Protein AF-A0A179UTB7-F1 (afdb_monomer_lite)

Organism: Blastomyces gilchristii (strain SLH14081) (NCBI:txid559298)

Radius of gyration: 20.18 Å; chains: 1; bounding box: 64×36×47 Å

Sequence (119 aa):
MHIAKPFAFLLANLAFANAAGCGDAQACIGTETCITVTRTAPATTTITTCAPTPTCLHVYQGCTSGGGPEFCCSGYCAATKCRPTDPKWPNCQEDMGYCGCDSECCYNNKCVDNFCRKP

Structure (mmCIF, N/CA/C/O backbone):
data_AF-A0A179UTB7-F1
#
_entry.id   AF-A0A179UTB7-F1
#
loop_
_atom_site.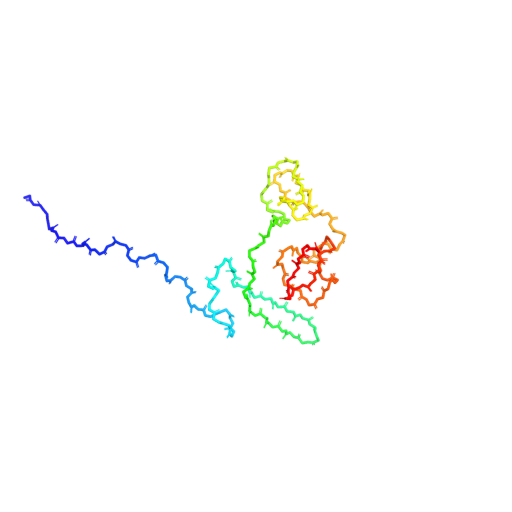group_PDB
_atom_site.id
_atom_site.type_symbol
_atom_site.label_atom_id
_atom_site.label_alt_id
_atom_site.label_comp_id
_atom_site.label_asym_id
_atom_site.label_entity_id
_atom_site.label_seq_id
_atom_site.pdbx_PDB_ins_code
_atom_site.Cartn_x
_atom_site.Cartn_y
_atom_site.Cartn_z
_atom_site.occupancy
_atom_site.B_iso_or_equiv
_atom_site.auth_seq_id
_atom_site.auth_comp_id
_atom_site.auth_asym_id
_atom_site.auth_atom_id
_atom_site.pdbx_PDB_model_num
ATOM 1 N N . MET A 1 1 ? 51.430 -17.593 27.981 1.00 37.62 1 MET A N 1
ATOM 2 C CA . MET A 1 1 ? 50.502 -17.744 26.840 1.00 37.62 1 MET A CA 1
ATOM 3 C C . MET A 1 1 ? 49.238 -18.382 27.391 1.00 37.62 1 MET A C 1
ATOM 5 O O . MET A 1 1 ? 49.301 -19.510 27.844 1.00 37.62 1 MET A O 1
ATOM 9 N N . HIS A 1 2 ? 48.263 -17.563 27.782 1.00 35.38 2 HIS A N 1
ATOM 10 C CA . HIS A 1 2 ? 47.103 -17.185 26.958 1.00 35.38 2 HIS A CA 1
ATOM 11 C C . HIS A 1 2 ? 46.137 -18.365 26.775 1.00 35.38 2 HIS A C 1
ATOM 13 O O . HIS A 1 2 ? 46.560 -19.419 26.339 1.00 35.38 2 HIS A O 1
ATOM 19 N N . ILE A 1 3 ? 44.840 -18.282 27.035 1.00 43.88 3 ILE A N 1
ATOM 20 C CA . ILE A 1 3 ? 43.953 -17.173 27.369 1.00 43.88 3 ILE A CA 1
ATOM 21 C C . ILE A 1 3 ? 42.715 -17.829 27.993 1.00 43.88 3 ILE A C 1
ATOM 23 O O . ILE A 1 3 ? 42.395 -18.987 27.721 1.00 43.88 3 ILE A O 1
ATOM 27 N N . ALA A 1 4 ? 42.072 -17.065 28.867 1.00 41.69 4 ALA A N 1
ATOM 28 C CA . ALA A 1 4 ? 40.835 -17.375 29.544 1.00 41.69 4 ALA A CA 1
ATOM 29 C C . ALA A 1 4 ? 39.789 -18.038 28.635 1.00 41.69 4 ALA A C 1
ATOM 31 O O . ALA A 1 4 ? 39.607 -17.672 27.475 1.00 41.69 4 ALA A O 1
ATOM 32 N N . LYS A 1 5 ? 39.023 -18.941 29.239 1.00 50.56 5 LYS A N 1
ATOM 33 C CA . LYS A 1 5 ? 37.715 -19.363 28.757 1.00 50.56 5 LYS A CA 1
ATOM 34 C C . LYS A 1 5 ? 36.678 -18.476 29.445 1.00 50.56 5 LYS A C 1
ATOM 36 O O . LYS A 1 5 ? 36.354 -18.736 30.602 1.00 50.56 5 LYS A O 1
ATOM 41 N N . PRO A 1 6 ? 36.184 -17.421 28.786 1.00 48.12 6 PRO A N 1
ATOM 42 C CA . PRO A 1 6 ? 34.905 -16.876 29.179 1.00 48.12 6 PRO A CA 1
ATOM 43 C C . PRO A 1 6 ? 33.986 -16.756 27.961 1.00 48.12 6 PRO A C 1
ATOM 45 O O . PRO A 1 6 ? 34.417 -16.775 26.812 1.00 48.12 6 PRO A O 1
ATOM 48 N N . PHE A 1 7 ? 32.701 -16.604 28.251 1.00 48.03 7 PHE A N 1
ATOM 49 C CA . PHE A 1 7 ? 31.679 -16.190 27.295 1.00 48.03 7 PHE A CA 1
ATOM 50 C C . PHE A 1 7 ? 31.221 -17.237 26.277 1.00 48.03 7 PHE A C 1
ATOM 52 O O . PHE A 1 7 ? 31.118 -16.984 25.082 1.00 48.03 7 PHE A O 1
ATOM 59 N N . ALA A 1 8 ? 30.710 -18.353 26.798 1.00 50.84 8 ALA A N 1
ATOM 60 C CA . ALA A 1 8 ? 29.454 -18.883 26.269 1.00 50.84 8 ALA A CA 1
ATOM 61 C C . ALA A 1 8 ? 28.302 -17.931 26.665 1.00 50.84 8 ALA A C 1
ATOM 63 O O . ALA A 1 8 ? 27.521 -18.263 27.543 1.00 50.84 8 ALA A O 1
ATOM 64 N N . PHE A 1 9 ? 28.268 -16.708 26.121 1.00 48.03 9 PHE A N 1
ATOM 65 C CA . PHE A 1 9 ? 27.154 -15.756 26.290 1.00 48.03 9 PHE A CA 1
ATOM 66 C C . PHE A 1 9 ? 27.236 -14.609 25.259 1.00 48.03 9 PHE A C 1
ATOM 68 O O . PHE A 1 9 ? 27.265 -13.430 25.585 1.00 48.03 9 PHE A O 1
ATOM 75 N N . LEU A 1 10 ? 27.323 -14.964 23.982 1.00 47.28 10 LEU A N 1
ATOM 76 C CA . LEU A 1 10 ? 27.080 -14.095 22.825 1.00 47.28 10 LEU A CA 1
ATOM 77 C C . LEU A 1 10 ? 26.432 -15.039 21.802 1.00 47.28 10 LEU A C 1
ATOM 79 O O . LEU A 1 10 ? 27.102 -15.932 21.308 1.00 47.28 10 LEU A O 1
ATOM 83 N N . LEU A 1 11 ? 25.123 -15.052 21.554 1.00 49.62 11 LEU A N 1
ATOM 84 C CA . LEU A 1 11 ? 24.301 -13.963 21.040 1.00 49.62 11 LEU A CA 1
ATOM 85 C C . LEU A 1 11 ? 22.811 -14.261 21.313 1.00 49.62 11 LEU A C 1
ATOM 87 O O . LEU A 1 11 ? 22.078 -14.676 20.422 1.00 49.62 11 LEU A O 1
ATOM 91 N N . ALA A 1 12 ? 22.328 -13.995 22.527 1.00 46.31 12 ALA A N 1
ATOM 92 C CA . ALA A 1 12 ? 20.888 -13.897 22.806 1.00 46.31 12 ALA A CA 1
ATOM 93 C C . ALA A 1 12 ? 20.324 -12.512 22.410 1.00 46.31 12 ALA A C 1
ATOM 95 O O . ALA A 1 12 ? 19.494 -11.946 23.108 1.00 46.31 12 ALA A O 1
ATOM 96 N N . ASN A 1 13 ? 20.809 -11.945 21.299 1.00 40.84 13 ASN A N 1
ATOM 97 C CA . ASN A 1 13 ? 20.336 -10.673 20.738 1.00 40.84 13 ASN A CA 1
ATOM 98 C C . ASN A 1 13 ? 19.529 -10.897 19.449 1.00 40.84 13 ASN A C 1
ATOM 100 O O . ASN A 1 13 ? 19.548 -10.067 18.545 1.00 40.84 13 ASN A O 1
ATOM 104 N N . LEU A 1 14 ? 18.832 -12.031 19.343 1.00 44.03 14 LEU A N 1
ATOM 105 C CA . LEU A 1 14 ? 17.753 -12.181 18.377 1.00 44.03 14 LEU A CA 1
ATOM 106 C C . LEU A 1 14 ? 16.421 -11.963 19.102 1.00 44.03 14 LEU A C 1
ATOM 108 O O . LEU A 1 14 ? 16.066 -12.733 19.988 1.00 44.03 14 LEU A O 1
ATOM 112 N N . ALA A 1 15 ? 15.701 -10.931 18.657 1.00 45.69 15 ALA A N 1
ATOM 113 C CA . ALA A 1 15 ? 14.263 -10.724 18.846 1.00 45.69 15 ALA A CA 1
ATOM 114 C C . ALA A 1 15 ? 13.749 -10.094 20.159 1.00 45.69 15 ALA A C 1
ATOM 116 O O . ALA A 1 15 ? 12.701 -10.488 20.658 1.00 45.69 15 ALA A O 1
ATOM 117 N N . PHE A 1 16 ? 14.377 -9.018 20.644 1.00 41.81 16 PHE A N 1
ATOM 118 C CA . PHE A 1 16 ? 13.677 -8.052 21.514 1.00 41.81 16 PHE A CA 1
ATOM 119 C C . PHE A 1 16 ? 13.767 -6.625 20.975 1.00 41.81 16 PHE A C 1
ATOM 121 O O . PHE A 1 16 ? 13.984 -5.672 21.716 1.00 41.81 16 PHE A O 1
ATOM 128 N N . ALA A 1 17 ? 13.607 -6.464 19.664 1.00 43.50 17 ALA A N 1
ATOM 129 C CA . ALA A 1 17 ? 13.185 -5.184 19.128 1.00 43.50 17 ALA A CA 1
ATOM 130 C C . ALA A 1 17 ? 11.668 -5.268 18.942 1.00 43.50 17 ALA A C 1
ATOM 132 O O . ALA A 1 17 ? 11.186 -6.011 18.091 1.00 43.50 17 ALA A O 1
ATOM 133 N N . ASN A 1 18 ? 10.953 -4.469 19.736 1.00 45.47 18 ASN A N 1
ATOM 134 C CA . ASN A 1 18 ? 9.560 -4.063 19.537 1.00 45.47 18 ASN A CA 1
ATOM 135 C C . ASN A 1 18 ? 8.476 -5.012 20.084 1.00 45.47 18 ASN A C 1
ATOM 137 O O . ASN A 1 18 ? 7.574 -5.411 19.365 1.00 45.47 18 ASN A O 1
ATOM 141 N N . ALA A 1 19 ? 8.483 -5.270 21.395 1.00 47.75 19 ALA A N 1
ATOM 142 C CA . ALA A 1 19 ? 7.224 -5.500 22.120 1.00 47.75 19 ALA A CA 1
ATOM 143 C C . ALA A 1 19 ? 6.625 -4.177 22.652 1.00 47.75 19 ALA A C 1
ATOM 145 O O . ALA A 1 19 ? 5.869 -4.174 23.620 1.00 47.75 19 ALA A O 1
ATOM 146 N N . ALA A 1 20 ? 6.989 -3.033 22.059 1.00 57.88 20 ALA A N 1
ATOM 147 C CA . ALA A 1 20 ? 6.208 -1.818 22.236 1.00 57.88 20 ALA A CA 1
ATOM 148 C C . ALA A 1 20 ? 4.887 -2.042 21.491 1.00 57.88 20 ALA A C 1
ATOM 150 O O . ALA A 1 20 ? 4.909 -2.390 20.309 1.00 57.88 20 ALA A O 1
ATOM 151 N N . GLY A 1 21 ? 3.761 -1.931 22.196 1.00 64.88 21 GLY A N 1
ATOM 152 C CA . GLY A 1 21 ? 2.438 -2.060 21.587 1.00 64.88 21 GLY A CA 1
ATOM 153 C C . GLY A 1 21 ? 2.296 -1.150 20.366 1.00 64.88 21 GLY A C 1
ATOM 154 O O . GLY A 1 21 ? 2.912 -0.083 20.300 1.00 64.88 21 GLY A O 1
ATOM 155 N N . CYS A 1 22 ? 1.510 -1.578 19.381 1.00 79.44 22 CYS A N 1
ATOM 156 C CA . CYS A 1 22 ? 1.203 -0.740 18.233 1.00 79.44 22 CYS A CA 1
ATOM 157 C C . CYS A 1 22 ? -0.044 0.095 18.533 1.00 79.44 22 CYS A C 1
ATOM 159 O O . CYS A 1 22 ? -1.169 -0.305 18.237 1.00 79.44 22 CYS A O 1
ATOM 161 N N . GLY A 1 23 ? 0.157 1.244 19.184 1.00 74.56 23 GLY A N 1
ATOM 162 C CA . GLY A 1 23 ? -0.949 2.021 19.744 1.00 74.56 23 GLY A CA 1
ATOM 163 C C . GLY A 1 23 ? -1.554 1.300 20.944 1.00 74.56 23 GLY A C 1
ATOM 164 O O . GLY A 1 23 ? -0.821 0.887 21.840 1.00 74.56 23 GLY A O 1
ATOM 165 N N . ASP A 1 24 ? -2.875 1.121 20.934 1.00 70.06 24 ASP A N 1
ATOM 166 C CA . ASP A 1 24 ? -3.602 0.351 21.954 1.00 70.06 24 ASP A CA 1
ATOM 167 C C . ASP A 1 24 ? -3.522 -1.172 21.732 1.00 70.06 24 ASP A C 1
ATOM 169 O O . ASP A 1 24 ? -3.960 -1.954 22.578 1.00 70.06 24 ASP A O 1
ATOM 173 N N . ALA A 1 25 ? -2.978 -1.617 20.594 1.00 66.94 25 ALA A N 1
ATOM 174 C CA . ALA A 1 25 ? -2.829 -3.031 20.279 1.00 66.94 25 ALA A CA 1
ATOM 175 C C . ALA A 1 25 ? -1.530 -3.618 20.851 1.00 66.94 25 ALA A C 1
ATOM 177 O O . ALA A 1 25 ? -0.539 -2.921 21.094 1.00 66.94 25 ALA A O 1
ATOM 178 N N . GLN A 1 26 ? -1.510 -4.947 20.999 1.00 70.75 26 GLN A N 1
ATOM 179 C CA . GLN A 1 26 ? -0.262 -5.687 21.194 1.00 70.75 26 GLN A CA 1
ATOM 180 C C . GLN A 1 26 ? 0.709 -5.384 20.040 1.00 70.75 26 GLN A C 1
ATOM 182 O O . GLN A 1 26 ? 0.308 -4.925 18.969 1.00 70.75 26 GLN A O 1
ATOM 187 N N . ALA A 1 27 ? 2.005 -5.602 20.265 1.00 78.75 27 ALA A N 1
ATOM 188 C CA . ALA A 1 27 ? 2.996 -5.448 19.207 1.00 78.75 27 ALA A CA 1
ATOM 189 C C . ALA A 1 27 ? 2.611 -6.282 17.974 1.00 78.75 27 ALA A C 1
ATOM 191 O O . ALA A 1 27 ? 2.004 -7.343 18.116 1.00 78.75 27 ALA A O 1
ATOM 192 N N . CYS A 1 28 ? 2.961 -5.812 16.777 1.00 83.00 28 CYS A N 1
ATOM 193 C CA . CYS A 1 28 ? 2.693 -6.549 15.546 1.00 83.00 28 CYS A CA 1
ATOM 194 C C . CYS A 1 28 ? 3.496 -7.861 15.568 1.00 83.00 28 CYS A C 1
ATOM 196 O O . CYS A 1 28 ? 4.717 -7.848 15.426 1.00 83.00 28 CYS A O 1
ATOM 198 N N . ILE A 1 29 ? 2.817 -8.978 15.844 1.00 80.38 29 ILE A N 1
ATOM 199 C CA . ILE A 1 29 ? 3.433 -10.295 16.090 1.00 80.38 29 ILE A CA 1
ATOM 200 C C . ILE A 1 29 ? 3.674 -11.103 14.805 1.00 80.38 29 ILE A C 1
ATOM 202 O O . ILE A 1 29 ? 4.293 -12.166 14.864 1.00 80.38 29 ILE A O 1
ATOM 206 N N . GLY A 1 30 ? 3.169 -10.627 13.663 1.00 80.69 30 GLY A N 1
ATOM 207 C CA . GLY A 1 30 ? 3.295 -11.269 12.357 1.00 80.69 30 GLY A CA 1
ATOM 208 C C . GLY A 1 30 ? 4.284 -10.572 11.420 1.00 80.69 30 GLY A C 1
ATOM 209 O O . GLY A 1 30 ? 5.313 -10.044 11.831 1.00 80.69 30 GLY A O 1
ATOM 210 N N . THR A 1 31 ? 3.959 -10.575 10.126 1.00 80.62 31 THR A N 1
ATOM 211 C CA . THR A 1 31 ? 4.703 -9.828 9.095 1.00 80.62 31 THR A CA 1
ATOM 212 C C . THR A 1 31 ? 4.250 -8.367 8.991 1.00 80.62 31 THR A C 1
ATOM 214 O O . THR A 1 31 ? 4.718 -7.614 8.134 1.00 80.62 31 THR A O 1
ATOM 217 N N . GLU A 1 32 ? 3.311 -7.958 9.840 1.00 86.06 32 GLU A N 1
ATOM 218 C CA . GLU A 1 32 ? 2.771 -6.608 9.862 1.00 86.06 32 GLU A CA 1
ATOM 219 C C . GLU A 1 32 ? 3.793 -5.618 10.422 1.00 86.06 32 GLU A C 1
ATOM 221 O O . GLU A 1 32 ? 4.648 -5.944 11.244 1.00 86.06 32 GLU A O 1
ATOM 226 N N . THR A 1 33 ? 3.679 -4.369 9.993 1.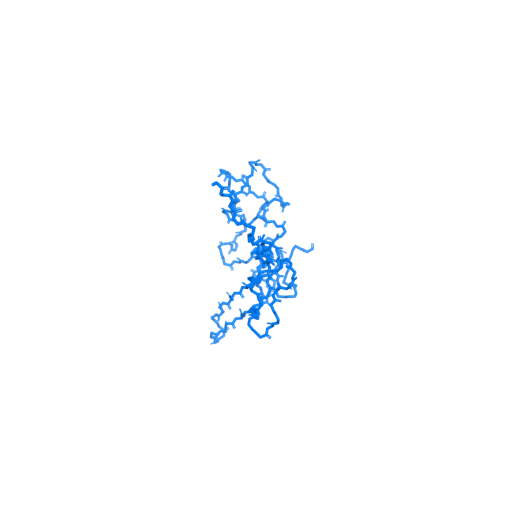00 85.44 33 THR A N 1
ATOM 227 C CA . THR A 1 33 ? 4.485 -3.261 10.499 1.00 85.44 33 THR A CA 1
ATOM 228 C C . THR A 1 33 ? 3.580 -2.279 11.220 1.00 85.44 33 THR A C 1
ATOM 230 O O . THR A 1 33 ? 2.496 -1.954 10.737 1.00 85.44 33 THR A O 1
ATOM 233 N N . CYS A 1 34 ? 4.020 -1.784 12.376 1.00 85.31 34 CYS A N 1
ATOM 234 C CA . CYS A 1 34 ? 3.273 -0.752 13.077 1.00 85.31 34 CYS A CA 1
ATOM 235 C C . CYS A 1 34 ? 3.354 0.569 12.309 1.00 85.31 34 CYS A C 1
AT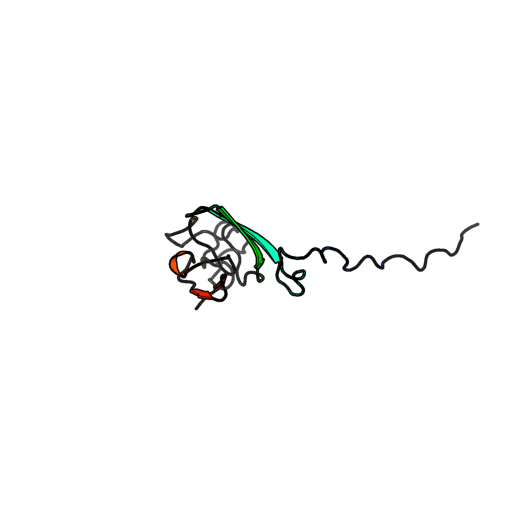OM 237 O O . CYS A 1 34 ? 4.450 1.086 12.079 1.00 85.31 34 CYS A O 1
ATOM 239 N N . ILE A 1 35 ? 2.202 1.114 11.925 1.00 86.69 35 ILE A N 1
ATOM 240 C CA . ILE A 1 35 ? 2.097 2.395 11.230 1.00 86.69 35 ILE A CA 1
ATOM 241 C C . ILE A 1 35 ? 1.270 3.385 12.045 1.00 86.69 35 ILE A C 1
ATOM 243 O O . ILE A 1 35 ? 0.371 3.006 12.797 1.00 86.69 35 ILE A O 1
ATOM 247 N N . THR A 1 36 ? 1.553 4.671 11.853 1.00 87.12 36 THR A N 1
ATOM 248 C CA . THR A 1 36 ? 0.751 5.773 12.387 1.00 87.12 36 THR A CA 1
ATOM 249 C C . THR A 1 36 ? 0.157 6.553 11.227 1.00 87.12 36 THR A C 1
ATOM 251 O O . THR A 1 36 ? 0.880 7.063 10.373 1.00 87.12 36 THR A O 1
ATOM 254 N N . VAL A 1 37 ? -1.167 6.653 11.206 1.00 85.00 37 VAL A N 1
ATOM 255 C CA . VAL A 1 37 ? -1.933 7.367 10.188 1.00 85.00 37 VAL A CA 1
ATOM 256 C C . VAL A 1 37 ? -2.619 8.550 10.846 1.00 85.00 37 VAL A C 1
ATOM 258 O O . VAL A 1 37 ? -3.435 8.383 11.751 1.00 85.00 37 VAL A O 1
ATOM 261 N N . THR A 1 38 ? -2.309 9.752 10.374 1.00 85.25 38 THR A N 1
ATOM 262 C CA . THR A 1 38 ? -2.969 10.979 10.827 1.00 85.25 38 THR A CA 1
ATOM 263 C C . THR A 1 38 ? -4.028 11.376 9.813 1.00 85.25 38 THR A C 1
ATOM 265 O O . THR A 1 38 ? -3.715 11.654 8.655 1.00 85.25 38 THR A O 1
ATOM 268 N N . ARG A 1 39 ? -5.288 11.417 10.244 1.00 80.31 39 ARG A N 1
ATOM 269 C CA . ARG A 1 39 ? -6.416 11.888 9.439 1.00 80.31 39 ARG A CA 1
ATOM 270 C C . ARG A 1 39 ? -6.887 13.235 9.951 1.00 80.31 39 ARG A C 1
ATOM 272 O O . ARG A 1 39 ? -7.039 13.413 11.152 1.00 80.31 39 ARG A O 1
ATOM 279 N N . THR A 1 40 ? -7.171 14.153 9.037 1.00 78.38 40 THR A N 1
ATOM 280 C CA . THR A 1 40 ? -7.572 15.524 9.367 1.00 78.38 40 THR A CA 1
ATOM 281 C C . THR A 1 40 ? -8.950 15.806 8.769 1.00 78.38 40 THR A C 1
ATOM 283 O O . THR A 1 40 ? -9.020 16.450 7.732 1.00 78.38 40 THR A O 1
ATOM 286 N N . ALA A 1 41 ? -10.034 15.268 9.349 1.00 72.06 41 ALA A N 1
ATOM 287 C CA . ALA A 1 41 ? -11.419 15.742 9.140 1.00 72.06 41 ALA A CA 1
ATOM 288 C C . ALA A 1 41 ? -12.448 14.818 9.819 1.00 72.06 41 ALA A C 1
ATOM 290 O O . ALA A 1 41 ? -12.374 13.604 9.623 1.00 72.06 41 ALA A O 1
ATOM 291 N N . PRO A 1 42 ? -13.469 15.356 10.521 1.00 62.88 42 PRO A N 1
ATOM 292 C CA . PRO A 1 42 ? -13.665 16.747 10.968 1.00 62.88 42 PRO A CA 1
ATOM 293 C C . PRO A 1 42 ? -12.824 17.133 12.204 1.00 62.88 42 PRO A C 1
ATOM 295 O O . PRO A 1 42 ? -12.769 18.303 12.568 1.00 62.88 42 PRO A O 1
ATOM 298 N N . ALA A 1 43 ? -12.137 16.172 12.823 1.00 81.06 43 ALA A N 1
ATOM 299 C CA . ALA A 1 43 ? -11.120 16.375 13.852 1.00 81.06 43 ALA A CA 1
ATOM 300 C C . ALA A 1 43 ? -9.845 15.617 13.454 1.00 81.06 43 ALA A C 1
ATOM 302 O O . ALA A 1 43 ? -9.910 14.685 12.648 1.00 81.06 43 ALA A O 1
ATOM 303 N N . THR A 1 44 ? -8.690 16.015 13.996 1.00 82.25 44 THR A N 1
ATOM 304 C CA . THR A 1 44 ? -7.454 15.250 13.802 1.00 82.25 44 THR A CA 1
ATOM 305 C C . THR A 1 44 ? -7.549 13.952 14.590 1.00 82.25 44 THR A C 1
ATOM 307 O O . THR A 1 44 ? -7.635 13.974 15.816 1.00 82.25 44 THR A O 1
ATOM 310 N N . THR A 1 45 ? -7.529 12.823 13.894 1.00 83.38 45 THR A N 1
ATOM 311 C CA . THR A 1 45 ? -7.480 11.496 14.505 1.00 83.38 45 THR A CA 1
ATOM 312 C C . THR A 1 45 ? -6.170 10.837 14.116 1.00 83.38 45 THR A C 1
ATOM 314 O O . THR A 1 45 ? -5.855 10.713 12.933 1.00 83.38 45 THR A O 1
ATOM 317 N N . THR A 1 46 ? -5.410 10.419 15.121 1.00 86.12 46 THR A N 1
ATOM 318 C CA . THR A 1 46 ? -4.196 9.630 14.934 1.00 86.12 46 THR A CA 1
ATOM 319 C C . THR A 1 46 ? -4.538 8.179 15.212 1.00 86.12 46 THR A C 1
ATOM 321 O O . THR A 1 46 ? -4.980 7.846 16.308 1.00 86.12 46 THR A O 1
ATOM 324 N N . ILE A 1 47 ? -4.356 7.328 14.212 1.00 86.06 47 ILE A N 1
ATOM 325 C CA . ILE A 1 47 ? -4.609 5.895 14.300 1.00 86.06 47 ILE A CA 1
ATOM 326 C C . ILE A 1 47 ? -3.258 5.207 14.248 1.00 86.06 47 ILE A C 1
ATOM 328 O O . ILE A 1 47 ? -2.518 5.361 13.279 1.00 86.06 47 ILE A O 1
ATOM 332 N N . THR A 1 48 ? -2.939 4.449 15.287 1.00 88.75 48 THR A N 1
ATOM 333 C CA . THR A 1 48 ? -1.755 3.592 15.305 1.00 88.75 48 THR A CA 1
ATOM 334 C C . THR A 1 48 ? -2.229 2.152 15.190 1.00 88.75 48 THR A C 1
ATOM 336 O O . THR A 1 48 ? -3.054 1.715 15.989 1.00 88.75 48 THR A O 1
ATOM 339 N N . THR A 1 49 ? -1.782 1.440 14.157 1.00 87.44 49 THR A N 1
ATOM 340 C CA . THR A 1 49 ? -2.273 0.090 13.845 1.00 87.44 49 THR A CA 1
ATOM 341 C C . THR A 1 49 ? -1.218 -0.750 13.129 1.00 87.44 49 THR A C 1
ATOM 343 O O . THR A 1 49 ? -0.276 -0.213 12.543 1.00 87.44 49 THR A O 1
ATOM 346 N N . CYS A 1 50 ? -1.369 -2.072 13.176 1.00 87.62 50 CYS A N 1
ATOM 347 C CA . CYS A 1 50 ? -0.517 -3.007 12.453 1.00 87.62 50 CYS A CA 1
ATOM 348 C C . CYS A 1 50 ? -0.995 -3.117 11.006 1.00 87.62 50 CYS A C 1
ATOM 350 O O . CYS A 1 50 ? -2.071 -3.648 10.742 1.00 87.62 50 CYS A O 1
ATOM 352 N N . ALA A 1 51 ? -0.199 -2.604 10.070 1.00 88.06 51 ALA A N 1
ATOM 353 C CA . ALA A 1 51 ? -0.461 -2.747 8.647 1.00 88.06 51 ALA A CA 1
ATOM 354 C C . ALA A 1 51 ? 0.179 -4.027 8.104 1.00 88.06 51 ALA A C 1
ATOM 356 O O . ALA A 1 51 ? 1.365 -4.261 8.367 1.00 88.06 51 ALA A O 1
ATOM 357 N N . PRO A 1 52 ? -0.550 -4.835 7.319 1.00 88.75 52 PRO A N 1
ATOM 358 C CA . PRO A 1 52 ? 0.025 -5.993 6.651 1.00 88.75 52 PRO A CA 1
ATOM 359 C C . PRO A 1 52 ? 1.177 -5.608 5.720 1.00 88.75 52 PRO A C 1
ATOM 361 O O . PRO A 1 52 ? 1.267 -4.479 5.232 1.00 88.75 52 PRO A O 1
ATOM 364 N N . THR A 1 53 ? 2.048 -6.572 5.426 1.00 88.88 53 THR A N 1
ATOM 365 C CA . THR A 1 53 ? 3.061 -6.397 4.380 1.00 88.88 53 THR A CA 1
ATOM 366 C C . THR A 1 53 ? 2.373 -6.185 3.025 1.00 88.88 53 THR A C 1
ATOM 368 O O . THR A 1 53 ? 1.524 -7.005 2.667 1.00 88.88 53 THR A O 1
ATOM 371 N N . PRO A 1 54 ? 2.741 -5.152 2.245 1.00 90.06 54 PRO A N 1
ATOM 372 C CA . PRO A 1 54 ? 2.258 -4.999 0.878 1.00 90.06 54 PRO A CA 1
ATOM 373 C C . PRO A 1 54 ? 2.558 -6.236 0.024 1.00 90.06 54 PRO A C 1
ATOM 375 O O . PRO A 1 54 ? 3.644 -6.812 0.091 1.00 90.06 54 PRO A O 1
ATOM 378 N N . THR A 1 55 ? 1.597 -6.623 -0.806 1.00 90.88 55 THR A N 1
ATOM 379 C CA . THR A 1 55 ? 1.684 -7.735 -1.764 1.00 90.88 55 THR A CA 1
ATOM 380 C C . THR A 1 55 ? 2.366 -7.332 -3.071 1.00 90.88 55 THR A C 1
ATOM 382 O O . THR A 1 55 ? 2.741 -8.192 -3.864 1.00 90.88 55 THR A O 1
ATOM 385 N N . CYS A 1 56 ? 2.542 -6.029 -3.298 1.00 91.19 56 CYS A N 1
ATOM 386 C CA . CYS A 1 56 ? 3.202 -5.453 -4.461 1.00 91.19 56 CYS A CA 1
ATOM 387 C C . CYS A 1 56 ? 4.057 -4.240 -4.075 1.00 91.19 56 CYS A C 1
ATOM 389 O O . CYS A 1 56 ? 3.890 -3.623 -3.023 1.00 91.19 56 CYS A O 1
ATOM 391 N N . LEU A 1 57 ? 4.988 -3.894 -4.958 1.00 93.00 57 LEU A N 1
ATOM 392 C CA . LEU A 1 57 ? 5.866 -2.743 -4.833 1.00 93.00 57 LEU A CA 1
ATOM 393 C C . LEU A 1 57 ? 5.079 -1.453 -5.069 1.00 93.00 57 LEU A C 1
ATOM 395 O O . LEU A 1 57 ? 4.448 -1.265 -6.116 1.00 93.00 57 LEU A O 1
ATOM 399 N N . HIS A 1 58 ? 5.160 -0.548 -4.101 1.00 93.69 58 HIS A N 1
ATOM 400 C CA . HIS A 1 58 ? 4.566 0.785 -4.183 1.00 93.69 58 HIS A CA 1
ATOM 401 C C . HIS A 1 58 ? 5.300 1.671 -5.191 1.00 93.69 58 HIS A C 1
ATOM 403 O O . HIS A 1 58 ? 6.436 1.406 -5.599 1.00 93.69 58 HIS A O 1
ATOM 409 N N . VAL A 1 59 ? 4.666 2.768 -5.583 1.00 94.56 59 VAL A N 1
ATOM 410 C CA . VAL A 1 59 ? 5.251 3.805 -6.429 1.00 94.56 59 VAL A CA 1
ATOM 411 C C . VAL A 1 59 ? 6.615 4.240 -5.874 1.00 94.56 59 VAL A C 1
ATOM 413 O O . VAL A 1 59 ? 6.815 4.431 -4.678 1.00 94.56 59 VAL A O 1
ATOM 416 N N . TYR A 1 60 ? 7.588 4.373 -6.776 1.00 93.94 60 TYR A N 1
ATOM 417 C CA . TYR A 1 60 ? 9.000 4.675 -6.508 1.00 93.94 60 TYR A CA 1
ATOM 418 C C . TYR A 1 60 ? 9.814 3.597 -5.773 1.00 93.94 60 TYR A C 1
ATOM 420 O O . TYR A 1 60 ? 11.027 3.774 -5.581 1.00 93.94 60 TYR A O 1
ATOM 428 N N . GLN A 1 61 ? 9.229 2.443 -5.451 1.00 92.38 61 GLN A N 1
ATOM 429 C CA . GLN A 1 61 ? 10.018 1.277 -5.059 1.00 92.38 61 GLN A CA 1
ATOM 430 C C . GLN A 1 61 ? 10.763 0.683 -6.263 1.00 92.38 61 GLN A C 1
ATOM 432 O O . GLN A 1 61 ? 10.414 0.916 -7.424 1.00 92.38 61 GLN A O 1
ATOM 437 N N . GLY A 1 62 ? 11.874 -0.002 -5.976 1.00 91.56 62 GLY A N 1
ATOM 438 C CA . GLY A 1 62 ? 12.768 -0.553 -6.993 1.00 91.56 62 GLY A CA 1
ATOM 439 C C . GLY A 1 62 ? 12.160 -1.764 -7.694 1.00 91.56 62 GLY A C 1
ATOM 440 O O . GLY A 1 62 ? 11.739 -2.697 -7.026 1.00 91.56 62 GLY A O 1
ATOM 441 N N . CYS A 1 63 ? 12.157 -1.765 -9.024 1.00 89.75 63 CYS A N 1
ATOM 442 C CA . CYS A 1 63 ? 11.650 -2.870 -9.840 1.00 89.75 63 CYS A CA 1
ATOM 443 C C . CYS A 1 63 ? 12.588 -3.169 -11.016 1.00 89.75 63 CYS A C 1
ATOM 445 O O . CYS A 1 63 ? 13.333 -2.299 -11.471 1.00 89.75 63 CYS A O 1
ATOM 447 N N . THR A 1 64 ? 12.529 -4.394 -11.537 1.00 82.12 64 THR A N 1
ATOM 448 C CA . THR A 1 64 ? 13.188 -4.771 -12.797 1.00 82.12 64 THR A CA 1
ATOM 449 C C . THR A 1 64 ? 12.250 -4.437 -13.962 1.00 82.12 64 THR A C 1
ATOM 451 O O . THR A 1 64 ? 11.044 -4.659 -13.866 1.00 82.12 64 THR A O 1
ATOM 454 N N . SER A 1 65 ? 12.780 -3.832 -15.031 1.00 71.75 65 SER A N 1
ATOM 455 C CA . SER A 1 65 ? 12.014 -3.292 -16.172 1.00 71.75 65 SER A CA 1
ATOM 456 C C . SER A 1 65 ? 10.963 -4.261 -16.729 1.00 71.75 65 SER A C 1
ATO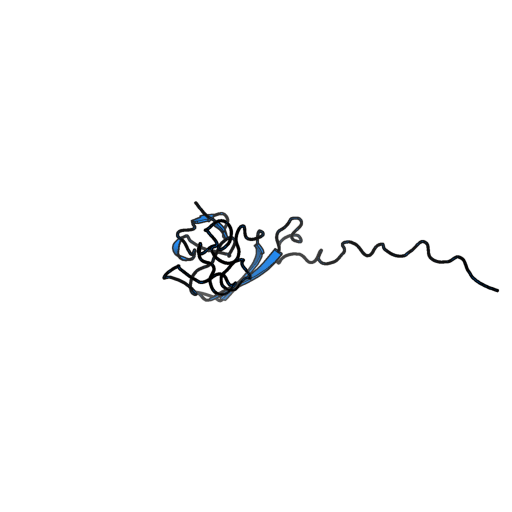M 458 O O . SER A 1 65 ? 11.233 -5.455 -16.823 1.00 71.75 65 SER A O 1
ATOM 460 N N . GLY A 1 66 ? 9.816 -3.738 -17.181 1.00 65.50 66 GLY A N 1
ATOM 461 C CA . GLY A 1 66 ? 8.753 -4.543 -17.810 1.00 65.50 66 GLY A CA 1
ATOM 462 C C . GLY A 1 66 ? 7.738 -5.156 -16.837 1.00 65.50 66 GLY A C 1
ATOM 463 O O . GLY A 1 66 ? 7.008 -6.064 -17.219 1.00 65.50 66 GLY A O 1
ATOM 464 N N . GLY A 1 67 ? 7.707 -4.688 -15.584 1.00 67.38 67 GLY A N 1
ATOM 465 C CA . GLY A 1 67 ? 6.838 -5.218 -14.529 1.00 67.38 67 GLY A CA 1
ATOM 466 C C . GLY A 1 67 ? 5.338 -5.200 -14.854 1.00 67.38 67 GLY A C 1
ATOM 467 O O . GLY A 1 67 ? 4.869 -4.350 -15.603 1.00 67.38 67 GLY A O 1
ATOM 468 N N . GLY A 1 68 ? 4.615 -6.141 -14.242 1.00 70.94 68 GLY A N 1
ATOM 469 C CA . GLY A 1 68 ? 3.152 -6.259 -14.225 1.00 70.94 68 GLY A CA 1
ATOM 470 C C . GLY A 1 68 ? 2.559 -6.052 -12.818 1.00 70.94 68 GLY A C 1
ATOM 471 O O . GLY A 1 68 ? 3.300 -5.693 -11.897 1.00 70.94 68 GLY A O 1
ATOM 472 N N . PRO A 1 69 ? 1.242 -6.272 -12.629 1.00 71.44 69 PRO A N 1
ATOM 473 C CA . PRO A 1 69 ? 0.510 -5.930 -11.397 1.00 71.44 69 PRO A CA 1
ATOM 474 C C . PRO A 1 69 ? 0.926 -6.749 -10.165 1.00 71.44 69 PRO A C 1
ATOM 476 O O . PRO A 1 69 ? 0.653 -6.347 -9.034 1.00 71.44 69 PRO A O 1
ATOM 479 N N . GLU A 1 70 ? 1.590 -7.886 -10.372 1.00 77.12 70 GLU A N 1
ATOM 480 C CA . GLU A 1 70 ? 2.196 -8.709 -9.314 1.00 77.12 70 GLU A CA 1
ATOM 481 C C . GLU A 1 70 ? 3.479 -8.080 -8.749 1.00 77.12 70 GLU A C 1
ATOM 483 O O . GLU A 1 70 ? 3.883 -8.376 -7.632 1.00 77.12 70 GLU A O 1
ATOM 488 N N . PHE A 1 71 ? 4.133 -7.205 -9.522 1.00 87.31 71 PHE A N 1
ATOM 489 C CA . PHE A 1 71 ? 5.386 -6.568 -9.129 1.00 87.31 71 PHE A CA 1
ATOM 490 C C . PHE A 1 71 ? 5.141 -5.161 -8.623 1.00 87.31 71 PHE A C 1
ATOM 492 O O . PHE A 1 71 ? 5.386 -4.901 -7.460 1.00 87.31 71 PHE A O 1
ATOM 499 N N . CYS A 1 72 ? 4.659 -4.261 -9.478 1.00 92.56 72 CYS A N 1
ATOM 500 C CA . CYS A 1 72 ? 4.277 -2.911 -9.077 1.00 92.56 72 CYS A CA 1
ATOM 501 C C . CYS A 1 72 ? 2.772 -2.885 -8.856 1.00 92.56 72 CYS A C 1
ATOM 503 O O . CYS A 1 72 ? 2.039 -3.376 -9.712 1.00 92.56 72 CYS A O 1
ATOM 505 N N . CYS A 1 73 ? 2.291 -2.255 -7.786 1.00 92.25 73 CYS A N 1
ATOM 506 C CA . CYS A 1 73 ? 0.847 -2.116 -7.568 1.00 92.25 73 CYS A CA 1
ATOM 507 C C . CYS A 1 73 ? 0.160 -1.383 -8.730 1.00 92.25 73 CYS A C 1
ATOM 509 O O . CYS A 1 73 ? -0.959 -1.713 -9.108 1.00 92.25 73 CYS A O 1
ATOM 511 N N . SER A 1 74 ? 0.890 -0.470 -9.370 1.00 92.31 74 SER A N 1
ATOM 512 C CA . SER A 1 74 ? 0.484 0.230 -10.588 1.00 92.31 74 SER A CA 1
ATOM 513 C C . SER A 1 74 ? 0.507 -0.600 -11.871 1.00 92.31 74 SER A C 1
ATOM 515 O O . SER A 1 74 ? 0.112 -0.115 -12.933 1.00 92.31 74 SER A O 1
ATOM 517 N N . GLY A 1 75 ? 1.056 -1.813 -11.812 1.00 91.56 75 GLY A N 1
ATOM 518 C CA . GLY A 1 75 ? 1.352 -2.640 -12.974 1.00 91.56 75 GLY A CA 1
ATOM 519 C C . GLY A 1 75 ? 2.405 -2.057 -13.913 1.00 91.56 75 GLY A C 1
ATOM 520 O O . GLY A 1 75 ? 2.563 -2.577 -15.011 1.00 91.56 75 GLY A O 1
ATOM 521 N N . TYR A 1 76 ? 3.113 -0.989 -13.523 1.00 91.81 76 TYR A N 1
ATOM 522 C CA . TYR A 1 76 ? 4.035 -0.293 -14.414 1.00 91.81 76 TYR A CA 1
ATOM 523 C C . TYR A 1 76 ? 5.376 0.025 -13.751 1.00 91.81 76 TYR A C 1
ATOM 525 O O . TYR A 1 76 ? 5.469 0.790 -12.788 1.00 91.81 76 TYR A O 1
ATOM 533 N N . CYS A 1 77 ? 6.436 -0.540 -14.328 1.00 92.81 77 CYS A N 1
ATOM 534 C CA . CYS A 1 77 ? 7.823 -0.313 -13.941 1.00 92.81 77 CYS A CA 1
ATOM 535 C C . CYS A 1 77 ? 8.571 0.448 -15.044 1.00 92.81 77 CYS A C 1
ATOM 537 O O . CYS A 1 77 ? 8.724 -0.069 -16.152 1.00 92.81 77 CYS A O 1
ATOM 539 N N . ALA A 1 78 ? 9.107 1.632 -14.732 1.00 90.50 78 ALA A N 1
ATOM 540 C CA . ALA A 1 78 ? 9.915 2.416 -15.666 1.00 90.50 78 ALA A CA 1
ATOM 541 C C . ALA A 1 78 ? 11.119 3.072 -14.988 1.00 90.50 78 ALA A C 1
ATOM 543 O O . ALA A 1 78 ? 10.996 3.708 -13.935 1.00 90.50 78 ALA A O 1
ATOM 544 N N . ALA A 1 79 ? 12.283 2.952 -15.638 1.00 90.00 79 ALA A N 1
ATOM 545 C CA . ALA A 1 79 ? 13.578 3.377 -15.103 1.00 90.00 79 ALA A CA 1
ATOM 546 C C . ALA A 1 79 ? 13.827 2.802 -13.698 1.00 90.00 79 ALA A C 1
ATOM 548 O O . ALA A 1 79 ? 14.038 3.550 -12.749 1.00 90.00 79 ALA A O 1
ATOM 549 N N . THR A 1 80 ? 13.695 1.473 -13.592 1.00 90.38 80 THR A N 1
ATOM 550 C CA . THR A 1 80 ? 13.879 0.666 -12.370 1.00 90.38 80 THR A CA 1
ATOM 551 C C . THR A 1 80 ? 13.044 1.094 -11.161 1.00 90.38 80 THR A C 1
ATOM 553 O O . THR A 1 80 ? 13.382 0.797 -10.012 1.00 90.38 80 THR A O 1
ATOM 556 N N . LYS A 1 81 ? 11.935 1.798 -11.412 1.00 92.94 81 LYS A N 1
ATOM 557 C CA . LYS A 1 81 ? 11.028 2.322 -10.392 1.00 92.94 81 LYS A CA 1
ATOM 558 C C . LYS A 1 81 ? 9.575 2.087 -10.777 1.00 92.94 81 LYS A C 1
ATOM 560 O O . LYS A 1 81 ? 9.201 2.325 -11.928 1.00 92.94 81 LYS A O 1
ATOM 565 N N . CYS A 1 82 ? 8.755 1.662 -9.820 1.00 94.19 82 CYS A N 1
ATOM 566 C CA . CYS A 1 82 ? 7.312 1.609 -10.024 1.00 94.19 82 CYS A CA 1
ATOM 567 C C . CYS A 1 82 ? 6.783 3.029 -10.241 1.00 94.19 82 CYS A C 1
ATOM 569 O O . CYS A 1 82 ? 7.186 3.967 -9.546 1.00 94.19 82 CYS A O 1
ATOM 571 N N . ARG A 1 83 ? 5.929 3.213 -11.245 1.00 93.75 83 ARG A N 1
ATOM 572 C CA . ARG A 1 83 ? 5.375 4.522 -11.615 1.00 93.75 83 ARG A CA 1
ATOM 573 C C . ARG A 1 83 ? 3.878 4.548 -11.374 1.00 93.75 83 ARG A C 1
ATOM 575 O O . ARG A 1 83 ? 3.244 3.527 -11.614 1.00 93.75 83 ARG A O 1
ATOM 582 N N . PRO A 1 84 ? 3.312 5.684 -10.943 1.00 93.75 84 PRO A N 1
ATOM 583 C CA . PRO A 1 84 ? 1.881 5.773 -10.726 1.00 93.75 84 PRO A CA 1
ATOM 584 C C . PRO A 1 84 ? 1.144 5.693 -12.061 1.00 93.75 84 PRO A C 1
ATOM 586 O O . PRO A 1 84 ? 1.538 6.333 -13.037 1.00 93.75 84 PRO A O 1
ATOM 589 N N . THR A 1 85 ? 0.077 4.906 -12.088 1.00 93.25 85 THR A N 1
ATOM 590 C CA . THR A 1 85 ? -0.849 4.794 -13.227 1.00 93.25 85 THR A CA 1
ATOM 591 C C . THR A 1 85 ? -2.283 5.143 -12.834 1.00 93.25 85 THR A C 1
ATOM 593 O O . THR A 1 85 ? -3.126 5.311 -13.712 1.00 93.25 85 THR A O 1
ATOM 596 N N . ASP A 1 86 ? -2.562 5.291 -11.533 1.00 94.56 86 ASP A N 1
ATOM 597 C CA . ASP A 1 86 ? -3.887 5.652 -11.042 1.00 94.56 86 ASP A CA 1
ATOM 598 C C . ASP A 1 86 ? -4.117 7.168 -11.140 1.00 94.56 86 ASP A C 1
ATOM 600 O O . ASP A 1 86 ? -3.272 7.941 -10.677 1.00 94.56 86 ASP A O 1
ATOM 604 N N . PRO A 1 87 ? -5.262 7.619 -11.678 1.00 94.06 87 PRO A N 1
ATOM 605 C CA . PRO A 1 87 ? -5.581 9.042 -11.779 1.00 94.06 87 PRO A CA 1
ATOM 606 C C . PRO A 1 87 ? -5.773 9.742 -10.423 1.00 94.06 87 PRO A C 1
ATOM 608 O O . PRO A 1 87 ? -5.694 10.966 -10.362 1.00 94.06 87 PRO A O 1
ATOM 611 N N . LYS A 1 88 ? -6.039 9.005 -9.338 1.00 93.88 88 LYS A N 1
ATOM 612 C CA . LYS A 1 88 ? -6.177 9.553 -7.982 1.00 93.88 88 LYS A CA 1
ATOM 613 C C . LYS A 1 88 ? -4.830 9.734 -7.283 1.00 93.88 88 LYS A C 1
ATOM 615 O O . LYS A 1 88 ? -4.784 10.420 -6.263 1.00 93.88 88 LYS A O 1
ATOM 620 N N . TRP A 1 89 ? -3.745 9.135 -7.780 1.00 93.06 89 TRP A N 1
ATOM 621 C CA . TRP A 1 89 ? -2.420 9.268 -7.170 1.00 93.06 89 TRP A CA 1
ATOM 622 C C . TRP A 1 89 ? -1.963 10.742 -7.155 1.00 93.06 89 TRP A C 1
ATOM 624 O O . TRP A 1 89 ? -2.124 11.425 -8.168 1.00 93.06 89 TRP A O 1
ATOM 634 N N . PRO A 1 90 ? -1.370 11.266 -6.060 1.00 93.62 90 PRO A N 1
ATOM 635 C CA . PRO A 1 90 ? -0.967 10.60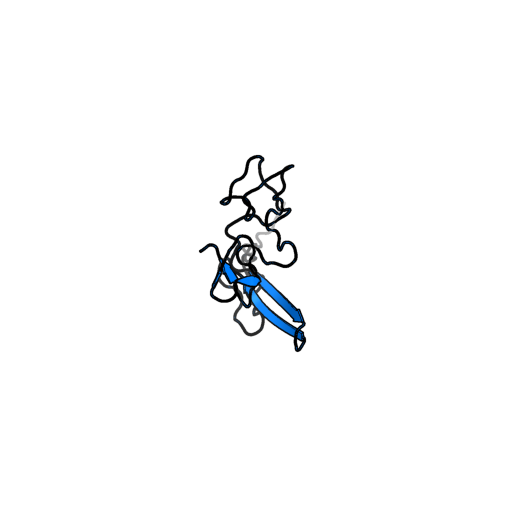5 -4.810 1.00 93.62 90 PRO A CA 1
ATOM 636 C C . PRO A 1 90 ? -2.015 10.673 -3.683 1.00 93.62 90 PRO A C 1
ATOM 638 O O . PRO A 1 90 ? -1.690 10.453 -2.522 1.00 93.62 90 PRO A O 1
ATOM 641 N N . ASN A 1 91 ? -3.268 11.004 -3.997 1.00 91.94 91 ASN A N 1
ATOM 642 C CA . ASN A 1 91 ? -4.345 11.188 -3.017 1.00 91.94 91 ASN A CA 1
ATOM 643 C C . ASN A 1 91 ? -5.102 9.887 -2.692 1.00 91.94 91 ASN A C 1
ATOM 645 O O . ASN A 1 91 ? -6.191 9.929 -2.122 1.00 91.94 91 ASN A O 1
ATOM 649 N N . CYS A 1 92 ? -4.551 8.740 -3.079 1.00 94.00 92 CYS A N 1
ATOM 650 C CA . CYS A 1 92 ? -5.076 7.416 -2.782 1.00 94.00 92 CYS A CA 1
ATOM 651 C C . CYS A 1 92 ? -3.980 6.548 -2.156 1.00 94.00 92 CYS A C 1
ATOM 653 O O . CYS A 1 92 ? -2.795 6.872 -2.223 1.00 94.00 92 CYS A O 1
ATOM 655 N N . GLN A 1 93 ? -4.390 5.444 -1.550 1.00 94.12 93 GLN A N 1
ATOM 656 C CA . GLN A 1 93 ? -3.535 4.480 -0.881 1.00 94.12 93 GLN A CA 1
ATOM 657 C C . GLN A 1 93 ? -3.347 3.254 -1.772 1.00 94.12 93 GLN A C 1
ATOM 659 O O . GLN A 1 93 ? -4.304 2.736 -2.359 1.00 94.12 93 GLN A O 1
ATOM 664 N N . GLU A 1 94 ? -2.100 2.806 -1.895 1.00 93.62 94 GLU A N 1
ATOM 665 C CA . GLU A 1 94 ? -1.779 1.562 -2.595 1.00 93.62 94 GLU A CA 1
ATOM 666 C C . GLU A 1 94 ? -2.071 0.349 -1.707 1.00 93.62 94 GLU A C 1
ATOM 668 O O . GLU A 1 94 ? -2.662 0.455 -0.632 1.00 93.62 94 GLU A O 1
ATOM 673 N N . ASP A 1 95 ? -1.691 -0.827 -2.189 1.00 92.62 95 ASP A N 1
ATOM 674 C CA . ASP A 1 95 ? -1.914 -2.095 -1.509 1.00 92.62 95 ASP A CA 1
ATOM 675 C C . ASP A 1 95 ? -1.427 -2.087 -0.050 1.00 92.62 95 ASP A C 1
ATOM 677 O O . ASP A 1 95 ? -0.317 -1.638 0.249 1.00 92.62 95 ASP A O 1
ATOM 681 N N . MET A 1 96 ? -2.289 -2.573 0.845 1.00 92.38 96 MET A N 1
ATOM 682 C CA . MET A 1 96 ? -2.145 -2.584 2.306 1.00 92.38 96 MET A CA 1
ATOM 683 C C . MET A 1 96 ? -1.967 -1.205 2.962 1.00 92.38 96 MET A C 1
ATOM 685 O O . MET A 1 96 ? -1.646 -1.116 4.147 1.00 92.38 96 MET A O 1
ATOM 689 N N . GLY A 1 97 ? -2.226 -0.118 2.233 1.00 91.88 97 GLY A N 1
ATOM 690 C CA . GLY A 1 97 ? -2.373 1.210 2.817 1.00 91.88 97 GLY A CA 1
ATOM 691 C C . GLY A 1 97 ? -3.685 1.335 3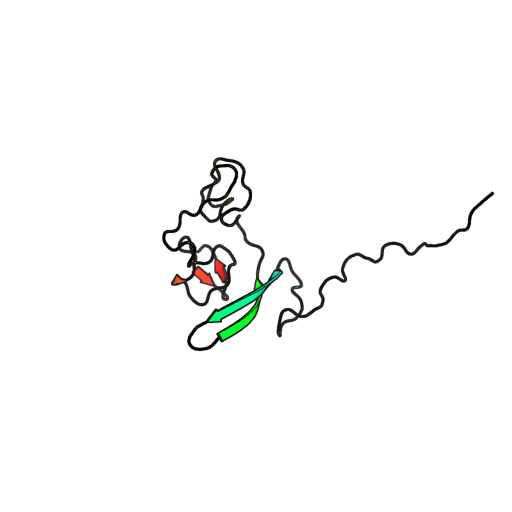.594 1.00 91.88 97 GLY A C 1
ATOM 692 O O . GLY A 1 97 ? -4.704 0.759 3.208 1.00 91.88 97 GLY A O 1
ATOM 693 N N . TYR A 1 98 ? -3.660 2.079 4.700 1.00 92.00 98 TYR A N 1
ATOM 694 C CA . TYR A 1 98 ? -4.834 2.272 5.552 1.00 92.00 98 TYR A CA 1
ATOM 695 C C . TYR A 1 98 ? -5.920 3.084 4.839 1.00 92.00 98 TYR A C 1
ATOM 697 O O . TYR A 1 98 ? -5.636 4.153 4.305 1.00 92.00 98 TYR A O 1
ATOM 705 N N . CYS A 1 99 ? -7.167 2.634 4.898 1.00 92.81 99 CYS A N 1
ATOM 706 C CA . CYS A 1 99 ? -8.306 3.288 4.261 1.00 92.81 99 CYS A CA 1
ATOM 707 C C . CYS A 1 99 ? -9.529 3.312 5.180 1.00 92.81 99 CYS A C 1
ATOM 709 O O . CYS A 1 99 ? -9.708 2.447 6.033 1.00 92.81 99 CYS A O 1
ATOM 711 N N . GLY A 1 100 ? -10.389 4.310 4.982 1.00 91.62 100 GLY A N 1
ATOM 712 C CA . GLY A 1 100 ? -11.727 4.366 5.580 1.00 91.62 100 GLY A CA 1
ATOM 713 C C . GLY A 1 100 ? -12.840 3.932 4.623 1.00 91.62 100 GLY A C 1
ATOM 714 O O . GLY A 1 100 ? -13.934 3.591 5.065 1.00 91.62 100 GLY A O 1
ATOM 715 N N . CYS A 1 101 ? -12.588 3.957 3.311 1.00 92.50 101 CYS A N 1
ATOM 716 C CA . CYS A 1 101 ? -13.554 3.583 2.279 1.00 92.50 101 CYS A CA 1
ATOM 717 C C . CYS A 1 101 ? -12.874 3.287 0.932 1.00 92.50 101 CYS A C 1
ATOM 719 O O . CYS A 1 101 ? -11.735 3.685 0.690 1.00 92.50 101 CYS A O 1
ATOM 721 N N . ASP A 1 102 ? -13.601 2.633 0.020 1.00 93.31 102 ASP A N 1
ATOM 722 C CA . ASP A 1 102 ? -13.108 2.235 -1.310 1.00 93.31 102 ASP A CA 1
ATOM 723 C C . ASP A 1 102 ? -12.562 3.397 -2.154 1.00 93.31 102 ASP A C 1
ATOM 725 O O . ASP A 1 102 ? -11.669 3.210 -2.980 1.00 93.31 102 ASP A O 1
ATOM 729 N N . SER A 1 103 ? -13.095 4.614 -1.994 1.00 92.62 103 SER A N 1
ATOM 730 C CA . SER A 1 103 ? -12.658 5.749 -2.814 1.00 92.62 103 SER A CA 1
ATOM 731 C C . SER A 1 103 ? -11.218 6.164 -2.532 1.00 92.62 103 SER A C 1
ATOM 733 O O . SER A 1 103 ? -10.581 6.723 -3.426 1.00 92.62 103 SER A O 1
ATOM 735 N N . GLU A 1 104 ? -10.716 5.860 -1.334 1.00 93.25 104 GLU A N 1
ATOM 736 C CA . GLU A 1 104 ? -9.354 6.160 -0.890 1.00 93.25 104 GLU A CA 1
ATOM 737 C C . GLU A 1 104 ? -8.323 5.189 -1.453 1.00 93.25 104 GLU A C 1
ATOM 739 O O . GLU A 1 104 ? -7.133 5.462 -1.365 1.00 93.25 104 GLU A O 1
ATOM 744 N N . CYS A 1 105 ? -8.752 4.085 -2.058 1.00 95.38 105 CYS A N 1
ATOM 745 C CA . CYS A 1 105 ? -7.856 3.088 -2.611 1.00 95.38 105 CYS A CA 1
ATOM 746 C C . CYS A 1 105 ? -7.531 3.359 -4.090 1.00 95.38 105 CYS A C 1
ATOM 748 O O . CYS A 1 105 ? -8.402 3.725 -4.895 1.00 95.38 105 CYS A O 1
ATOM 750 N N . CYS A 1 106 ? -6.254 3.186 -4.441 1.00 95.50 106 CYS A N 1
ATOM 751 C CA . CYS A 1 106 ? -5.772 3.217 -5.821 1.00 95.50 106 CYS A CA 1
ATOM 752 C C . CYS A 1 106 ? -6.123 1.910 -6.557 1.00 95.50 106 CYS A C 1
ATOM 754 O O . CYS A 1 106 ? -6.404 0.884 -5.944 1.00 95.50 106 CYS A O 1
ATOM 756 N N . TYR A 1 107 ? -6.066 1.935 -7.885 1.00 92.69 107 TYR A N 1
ATOM 757 C CA . TYR A 1 107 ? -6.160 0.796 -8.804 1.00 92.69 107 TYR A CA 1
ATOM 758 C C . TYR A 1 107 ? -7.451 -0.024 -8.676 1.00 92.69 107 TYR A C 1
ATOM 760 O O . TYR A 1 107 ? -7.467 -1.219 -8.952 1.00 92.69 107 TYR A O 1
ATOM 768 N N . ASN A 1 108 ? -8.549 0.627 -8.273 1.00 92.94 108 ASN A N 1
ATOM 769 C CA . ASN A 1 108 ? -9.836 -0.006 -7.949 1.00 92.94 108 ASN A CA 1
ATOM 770 C C . ASN A 1 108 ? -9.767 -1.047 -6.818 1.00 92.94 108 ASN A C 1
ATOM 772 O O . ASN A 1 108 ? -10.673 -1.875 -6.691 1.00 92.94 108 ASN A O 1
ATOM 776 N N . ASN A 1 109 ? -8.730 -0.980 -5.979 1.00 94.06 109 ASN A N 1
ATOM 777 C CA . ASN A 1 109 ? -8.664 -1.751 -4.748 1.00 94.06 109 ASN A CA 1
ATOM 778 C C . ASN A 1 109 ? -9.861 -1.415 -3.842 1.00 94.06 109 ASN A C 1
ATOM 780 O O . ASN A 1 109 ? -10.438 -0.325 -3.894 1.00 94.06 109 ASN A O 1
ATOM 784 N N . LYS A 1 110 ? -10.235 -2.379 -3.007 1.00 95.56 110 LYS A N 1
ATOM 785 C CA . LYS A 1 110 ? -11.332 -2.297 -2.047 1.00 95.56 110 LYS A CA 1
ATOM 786 C C . LYS A 1 110 ? -10.801 -2.082 -0.647 1.00 95.56 110 LYS A C 1
ATOM 788 O O . LYS A 1 110 ? -9.747 -2.607 -0.296 1.00 95.56 110 LYS A O 1
ATOM 793 N N . CYS A 1 111 ? -11.535 -1.315 0.148 1.00 95.50 111 CYS A N 1
ATOM 794 C CA . CYS A 1 111 ? -11.185 -1.102 1.537 1.00 95.50 111 CYS A CA 1
ATOM 795 C C . CYS A 1 111 ? -11.743 -2.246 2.385 1.00 95.50 111 CYS A C 1
ATOM 797 O O . CYS A 1 111 ? -12.938 -2.294 2.674 1.00 95.50 111 CYS A O 1
ATOM 799 N N . VAL A 1 112 ? -10.876 -3.184 2.764 1.00 94.12 112 VAL A N 1
ATOM 800 C CA . VAL A 1 112 ? -11.234 -4.387 3.524 1.00 94.12 112 VAL A CA 1
ATOM 801 C C . VAL A 1 112 ? -10.413 -4.411 4.806 1.00 94.12 112 VAL A C 1
ATOM 803 O O . VAL A 1 112 ? -9.191 -4.297 4.770 1.00 94.12 112 VAL A O 1
ATOM 806 N N . ASP A 1 113 ? -11.087 -4.528 5.950 1.00 91.19 113 ASP A N 1
ATOM 807 C CA . ASP A 1 113 ? -10.476 -4.448 7.286 1.00 91.19 113 ASP A CA 1
ATOM 808 C C . ASP A 1 113 ? -9.646 -3.167 7.513 1.00 91.19 113 ASP A C 1
ATOM 810 O O . ASP A 1 113 ? -8.643 -3.184 8.221 1.00 91.19 113 ASP A O 1
ATOM 814 N N . ASN A 1 114 ? -10.071 -2.042 6.925 1.00 92.44 114 ASN A N 1
ATOM 815 C CA . ASN A 1 114 ? -9.351 -0.757 6.897 1.00 92.44 114 ASN A CA 1
ATOM 816 C C . ASN A 1 114 ? -8.036 -0.759 6.102 1.00 92.44 114 ASN A C 1
ATOM 818 O O . ASN A 1 114 ? -7.213 0.135 6.290 1.00 92.44 114 ASN A O 1
ATOM 822 N N . PHE A 1 115 ? -7.833 -1.719 5.198 1.00 93.62 115 PHE A N 1
ATOM 823 C CA . PHE A 1 115 ? -6.678 -1.750 4.304 1.00 93.62 115 PHE A CA 1
ATOM 824 C C . PHE A 1 115 ? -7.105 -1.897 2.846 1.00 93.62 115 PHE A C 1
ATOM 826 O O . PHE A 1 115 ? -8.033 -2.641 2.522 1.00 93.62 115 PHE A O 1
ATOM 833 N N . CYS A 1 116 ? -6.422 -1.192 1.948 1.00 95.25 116 CYS A N 1
ATOM 834 C CA . CYS A 1 116 ? -6.658 -1.322 0.518 1.00 95.25 116 CYS A CA 1
ATOM 835 C C . CYS A 1 116 ? -6.157 -2.676 0.026 1.00 95.25 116 CYS A C 1
ATOM 837 O O . CYS A 1 116 ? -4.968 -2.973 0.122 1.00 95.25 116 CYS A O 1
ATOM 839 N N . ARG A 1 117 ? -7.056 -3.486 -0.529 1.00 93.62 117 ARG A N 1
ATOM 840 C CA . ARG A 1 117 ? -6.748 -4.809 -1.078 1.00 93.62 117 ARG A CA 1
ATOM 841 C C . ARG A 1 117 ? -7.258 -4.919 -2.502 1.00 93.62 117 ARG A C 1
ATOM 843 O O . ARG A 1 117 ? -8.299 -4.355 -2.839 1.00 93.62 117 ARG A O 1
ATOM 850 N N . LYS A 1 118 ? -6.538 -5.663 -3.336 1.00 87.94 118 LYS A N 1
ATOM 851 C CA . LYS A 1 118 ? -7.064 -6.072 -4.641 1.00 87.94 118 LYS A CA 1
ATOM 852 C C . LYS A 1 118 ? -8.373 -6.867 -4.430 1.00 87.94 118 LYS A C 1
ATOM 854 O O . LYS A 1 118 ? -8.435 -7.632 -3.464 1.00 87.94 118 LYS A O 1
ATOM 859 N N . PRO A 1 119 ? -9.414 -6.629 -5.248 1.00 79.19 119 PRO A N 1
ATOM 860 C CA . PRO A 1 119 ? -10.683 -7.351 -5.157 1.00 79.19 119 PRO A CA 1
ATOM 861 C C . PRO A 1 119 ? -10.549 -8.845 -5.468 1.00 79.19 119 PRO A C 1
ATOM 863 O O . PRO A 1 119 ? -9.593 -9.224 -6.184 1.00 79.19 119 PRO A O 1
#

Foldseek 3Di:
DDDDDDDPPPDPPPDPDDCPAQVPHGTPPDQWDWDWDWDPPPHTDIDTDTFHDFQEDEFQDFADAPAACSHYVCGHADPRTRHHPFPCPPQADGFSDFAPAQVRHTPSFGQDPRGGHRD

Secondary structure (DSSP, 8-state):
-------S-----SS-S--S-BTTBPP--SS-EEEEEEEESSSEEEEEEEEPPPSSBPTTSB--TT--TTTBTTS-EETTEE----TTTTSSB-TT-B-SSGGGBSTT-EEETTEEE--

pLDDT: mean 80.26, std 17.36, range [35.38, 95.56]